Protein AF-A0A4Q5S0R0-F1 (afdb_monomer_lite)

Secondary structure (DSSP, 8-state):
------SHHHHHHHHHHHHTT-----------------S-TTTTTTHHHHHHHHHHHHHHTT-HHHHHHHHHHHHHHH-STT-HHHHHHHHHHHHHHS-TTSGGGHHHHHHHHHHHHHHHHTT-HHHHHHHHHHHHHHHHHTT-HHHHHHHHHHHHHHHTTSTT-

pLDDT: mean 78.0, std 21.94, range [33.62, 98.56]

Foldseek 3Di:
DDDPDDDPVVVVVVVVVVVPPDDDDPDDDDDDDDDDDDDDPDPLPPPLVVLLVVLLVCLVVVVPVVSVVSLVVNLVVQPDPPCLQVSLVSLQVNLVSPDLPPPLCPSSLVSLVSSLVSCVSNVVLVSNLVSLQVNLVSCVVSVVPVSSVVSVVVSVVSVVVDDPD

Sequence (165 aa):
MIRLYSNKRICLTALVIMILAAPLLCFSQTTGKNNTDSLPRTEISKADSTVLAKATSLFKSGDIQQGKSLFIKTIEKIRIPGYENTEAGLWHKLALLIPSRDTIGITRLYCLRKMHELYKQAGNEERQIEALKCIADLHLVQGRLDLAETQLLDVLERLHRLPDA

Radius of gyration: 19.87 Å; chains: 1; bounding box: 49×43×65 Å

Structure (mmCIF, N/CA/C/O backbone):
data_AF-A0A4Q5S0R0-F1
#
_entry.id   AF-A0A4Q5S0R0-F1
#
loop_
_atom_site.group_PDB
_atom_site.id
_atom_site.type_symbol
_atom_site.label_atom_id
_atom_site.label_alt_id
_atom_site.label_comp_id
_atom_site.label_asym_id
_atom_site.label_entity_id
_atom_site.label_seq_id
_atom_site.pdbx_PDB_ins_code
_atom_site.Cartn_x
_atom_site.Cartn_y
_atom_site.Cartn_z
_atom_site.occupancy
_atom_site.B_iso_or_equiv
_atom_site.auth_seq_id
_atom_site.auth_comp_id
_atom_site.auth_asym_id
_atom_site.auth_atom_id
_atom_site.pdbx_PDB_model_num
ATOM 1 N N . MET A 1 1 ? -33.161 21.640 41.005 1.00 41.41 1 MET A N 1
ATOM 2 C CA . MET A 1 1 ? -31.987 22.027 40.190 1.00 41.41 1 MET A CA 1
ATOM 3 C C . MET A 1 1 ? -31.644 20.885 39.253 1.00 41.41 1 MET A C 1
ATOM 5 O O . MET A 1 1 ? -31.378 19.782 39.712 1.00 41.41 1 MET A O 1
ATOM 9 N N . ILE A 1 2 ? -31.767 21.140 37.955 1.00 36.75 2 ILE A N 1
ATOM 10 C CA . ILE A 1 2 ? -31.726 20.158 36.869 1.00 36.75 2 ILE A CA 1
ATOM 11 C C . ILE A 1 2 ? -30.264 19.823 36.543 1.00 36.75 2 ILE A C 1
ATOM 13 O O . ILE A 1 2 ? -29.463 20.719 36.288 1.00 36.75 2 ILE A O 1
ATOM 17 N N . ARG A 1 3 ? -29.914 18.530 36.569 1.00 38.62 3 ARG A N 1
ATOM 18 C CA . ARG A 1 3 ? -28.612 18.020 36.120 1.00 38.62 3 ARG A CA 1
ATOM 19 C C . ARG A 1 3 ? -28.531 18.101 34.593 1.00 38.62 3 ARG A C 1
ATOM 21 O O . ARG A 1 3 ? -29.313 17.465 33.893 1.00 38.62 3 ARG A O 1
ATOM 28 N N . LEU A 1 4 ? -27.544 18.847 34.104 1.00 44.22 4 LEU A N 1
ATOM 29 C CA . LEU A 1 4 ? -27.085 18.879 32.715 1.00 44.22 4 LEU A CA 1
ATOM 30 C C . LEU A 1 4 ? -26.523 17.501 32.324 1.00 44.22 4 LEU A C 1
ATOM 32 O O . LEU A 1 4 ? -25.346 17.216 32.524 1.00 44.22 4 LEU A O 1
ATOM 36 N N . TYR A 1 5 ? -27.378 16.631 31.790 1.00 46.50 5 TYR A N 1
ATOM 37 C CA . TYR A 1 5 ? -26.989 15.330 31.241 1.00 46.50 5 TYR A CA 1
ATOM 38 C C . TYR A 1 5 ? -27.572 15.156 29.836 1.00 46.50 5 TYR A C 1
ATOM 40 O O . TYR A 1 5 ? -28.343 14.243 29.569 1.00 46.50 5 TYR A O 1
ATOM 48 N N . SER A 1 6 ? -27.252 16.073 28.923 1.00 49.78 6 SER A N 1
ATOM 49 C CA . SER A 1 6 ? -27.620 15.924 27.513 1.00 49.78 6 SER A CA 1
ATOM 50 C C . SER A 1 6 ? -26.750 16.826 26.647 1.00 49.78 6 SER A C 1
ATOM 52 O O . SER A 1 6 ? -27.087 17.982 26.439 1.00 49.78 6 SER A O 1
ATOM 54 N N . ASN A 1 7 ? -25.585 16.331 26.215 1.00 47.97 7 ASN A N 1
ATOM 55 C CA . ASN A 1 7 ? -24.893 16.920 25.055 1.00 47.97 7 ASN A CA 1
ATOM 56 C C . ASN A 1 7 ? -23.793 16.044 24.439 1.00 47.97 7 ASN A C 1
ATOM 58 O O . ASN A 1 7 ? -23.421 16.256 23.294 1.00 47.97 7 ASN A O 1
ATOM 62 N N . LYS A 1 8 ? -23.298 15.002 25.124 1.00 48.28 8 LYS A N 1
ATOM 63 C CA . LYS A 1 8 ? -22.253 14.134 24.542 1.00 48.28 8 LYS A CA 1
ATOM 64 C C . LYS A 1 8 ? -22.774 13.031 23.610 1.00 48.28 8 LYS A C 1
ATOM 66 O O . LYS A 1 8 ? -22.005 12.502 22.819 1.00 48.28 8 LYS A O 1
ATOM 71 N N . ARG A 1 9 ? -24.067 12.682 23.669 1.00 46.12 9 ARG A N 1
ATOM 72 C CA . ARG A 1 9 ? -24.642 11.605 22.834 1.00 46.12 9 ARG A CA 1
ATOM 73 C C . ARG A 1 9 ? -25.078 12.060 21.440 1.00 46.12 9 ARG A C 1
ATOM 75 O O . ARG A 1 9 ? -25.100 11.235 20.539 1.00 46.12 9 ARG A O 1
ATOM 82 N N . ILE A 1 10 ? -25.360 13.350 21.255 1.00 49.56 10 ILE A N 1
ATOM 83 C CA . ILE A 1 10 ? -25.843 13.893 19.974 1.00 49.56 10 ILE A CA 1
ATOM 84 C C . ILE A 1 10 ? -24.678 14.092 18.983 1.00 49.56 10 ILE A C 1
ATOM 86 O O . ILE A 1 10 ? -24.841 13.845 17.793 1.00 49.56 10 ILE A O 1
ATOM 90 N N . CYS A 1 11 ? -23.466 14.415 19.461 1.00 46.50 11 CYS A N 1
ATOM 91 C CA . CYS A 1 11 ? -22.270 14.443 18.601 1.00 46.50 11 CYS A CA 1
ATOM 92 C C . CYS A 1 11 ? -21.850 13.052 18.105 1.00 46.50 11 CYS A C 1
ATOM 94 O O . CYS A 1 11 ? -21.362 12.923 16.985 1.00 46.50 11 CYS A O 1
ATOM 96 N N . LEU A 1 12 ? -22.039 12.005 18.915 1.00 47.84 12 LEU A N 1
ATOM 97 C CA . LEU A 1 12 ? -21.582 10.661 18.556 1.00 47.84 12 LEU A CA 1
ATOM 98 C C . LEU A 1 12 ? -22.429 10.052 17.429 1.00 47.84 12 LEU A C 1
ATOM 100 O O . LEU A 1 12 ? -21.905 9.347 16.574 1.00 47.84 12 LEU A O 1
ATOM 104 N N . THR A 1 13 ? -23.728 10.354 17.390 1.00 46.41 13 THR A N 1
ATOM 105 C CA . THR A 1 13 ? -24.616 9.858 16.331 1.00 46.41 13 THR A CA 1
ATOM 106 C C . THR A 1 13 ? -24.394 10.586 15.007 1.00 46.41 13 THR A C 1
ATOM 108 O O . THR A 1 13 ? -24.446 9.946 13.961 1.00 46.41 13 THR A O 1
ATOM 111 N N . ALA A 1 14 ? -24.057 11.880 15.028 1.00 47.31 14 ALA A N 1
ATOM 112 C CA . ALA A 1 14 ? -23.685 12.617 13.818 1.00 47.31 14 ALA A CA 1
ATOM 113 C C . ALA A 1 14 ? -22.361 12.112 13.206 1.00 47.31 14 ALA A C 1
ATOM 115 O O . ALA A 1 14 ? -22.251 12.000 11.986 1.00 47.31 14 ALA A O 1
ATOM 116 N N . LEU A 1 15 ? -21.388 11.727 14.043 1.00 47.34 15 LEU A N 1
ATOM 117 C CA . LEU A 1 15 ? -20.107 11.177 13.583 1.00 47.34 15 LEU A CA 1
ATOM 118 C C . LEU A 1 15 ? -20.260 9.769 12.975 1.00 47.34 15 LEU A C 1
ATOM 120 O O . LEU A 1 15 ? -19.624 9.452 11.976 1.00 47.34 15 LEU A O 1
ATOM 124 N N . VAL A 1 16 ? -21.143 8.934 13.536 1.00 50.78 16 VAL A N 1
ATOM 125 C CA . VAL A 1 16 ? -21.394 7.565 13.046 1.00 50.78 16 VAL A CA 1
ATOM 126 C C . VAL A 1 16 ? -22.168 7.556 11.720 1.00 50.78 16 VAL A C 1
ATOM 128 O O . VAL A 1 16 ? -21.923 6.695 10.877 1.00 50.78 16 VAL A O 1
ATOM 131 N N . ILE A 1 17 ? -23.053 8.531 11.487 1.00 49.19 17 ILE A N 1
ATOM 132 C CA . ILE A 1 17 ? -23.820 8.634 10.232 1.00 49.19 17 ILE A CA 1
ATOM 133 C C . ILE A 1 17 ? -22.933 9.088 9.057 1.00 49.19 17 ILE A C 1
ATOM 135 O O . ILE A 1 17 ? -23.143 8.645 7.931 1.00 49.19 17 ILE A O 1
ATOM 139 N N . MET A 1 18 ? -21.883 9.875 9.310 1.00 48.75 18 MET A N 1
ATOM 140 C CA . MET A 1 18 ? -20.917 10.290 8.278 1.00 48.75 18 MET A CA 1
ATOM 141 C C . MET A 1 18 ? -19.979 9.153 7.824 1.00 48.75 18 MET A C 1
ATOM 143 O O . MET A 1 18 ? -19.429 9.214 6.729 1.00 48.75 18 MET A O 1
ATOM 147 N N . ILE A 1 19 ? -19.816 8.094 8.626 1.00 51.50 19 ILE A N 1
ATOM 148 C CA . ILE A 1 19 ? -18.902 6.972 8.333 1.00 51.50 19 ILE A CA 1
ATOM 149 C C . ILE A 1 19 ? -19.576 5.880 7.475 1.00 51.50 19 ILE A C 1
ATOM 151 O O . ILE A 1 19 ? -18.898 5.097 6.813 1.00 51.50 19 ILE A O 1
ATOM 155 N N . LEU A 1 20 ? -20.912 5.833 7.421 1.00 42.97 20 LEU A N 1
ATOM 156 C CA . LEU A 1 20 ? -21.655 4.757 6.746 1.00 42.97 20 LEU A CA 1
ATOM 157 C C . LEU A 1 20 ? -21.957 5.002 5.253 1.00 42.97 20 LEU A C 1
ATOM 159 O O . LEU A 1 20 ? -22.544 4.131 4.615 1.00 42.97 20 LEU A O 1
ATOM 163 N N . ALA A 1 21 ? -21.537 6.132 4.671 1.00 43.91 21 ALA A N 1
ATOM 164 C CA . ALA A 1 21 ? -21.908 6.522 3.304 1.00 43.91 21 ALA A CA 1
ATOM 165 C C . ALA A 1 21 ? -20.741 6.682 2.307 1.00 43.91 21 ALA A C 1
ATOM 167 O O . ALA A 1 21 ? -20.884 7.402 1.323 1.00 43.91 21 ALA A O 1
ATOM 168 N N . ALA A 1 22 ? -19.604 6.004 2.497 1.00 42.00 22 ALA A N 1
ATOM 169 C CA . ALA A 1 22 ? -18.588 5.932 1.439 1.00 42.00 22 ALA A CA 1
ATOM 170 C C . ALA A 1 22 ? -17.837 4.589 1.395 1.00 42.00 22 ALA A C 1
ATOM 172 O O . ALA A 1 22 ? -16.651 4.518 1.719 1.00 42.00 22 ALA A O 1
ATOM 173 N N . PRO A 1 23 ? -18.482 3.492 0.963 1.00 50.19 23 PRO A N 1
ATOM 174 C CA . PRO A 1 23 ? -17.738 2.372 0.422 1.00 50.19 23 PRO A CA 1
ATOM 175 C C . PRO A 1 23 ? -17.248 2.748 -0.981 1.00 50.19 23 PRO A C 1
ATOM 177 O O . PRO A 1 23 ? -18.063 2.982 -1.867 1.00 50.19 23 PRO A O 1
ATOM 180 N N . LEU A 1 24 ? -15.921 2.713 -1.169 1.00 49.69 24 LEU A N 1
ATOM 181 C CA . LEU A 1 24 ? -15.217 2.889 -2.449 1.00 49.69 24 LEU A CA 1
ATOM 182 C C . LEU A 1 24 ? -15.335 4.344 -2.930 1.00 49.69 24 LEU A C 1
ATOM 184 O O . LEU A 1 24 ? -16.405 4.837 -3.241 1.00 49.69 24 LEU A O 1
ATOM 188 N N . LEU A 1 25 ? -14.259 5.120 -2.925 1.00 44.44 25 LEU A N 1
ATOM 189 C CA . LEU A 1 25 ? -13.436 5.308 -4.114 1.00 44.44 25 LEU A CA 1
ATOM 190 C C . LEU A 1 25 ? -12.123 5.970 -3.660 1.00 44.44 25 LEU A C 1
ATOM 192 O O . LEU A 1 25 ? -12.108 7.148 -3.313 1.00 44.44 25 LEU A O 1
ATOM 196 N N . CYS A 1 26 ? -11.003 5.241 -3.704 1.00 42.97 26 CYS A N 1
ATOM 197 C CA . CYS A 1 26 ? -9.730 5.898 -4.010 1.00 42.97 26 CYS A CA 1
ATOM 198 C C . CYS A 1 26 ? -9.863 6.371 -5.459 1.00 42.97 26 CYS A C 1
ATOM 200 O O . CYS A 1 26 ? -9.714 5.591 -6.402 1.00 42.97 26 CYS A O 1
ATOM 202 N N . PHE A 1 27 ? -10.320 7.609 -5.617 1.00 38.41 27 PHE A N 1
ATOM 203 C CA . PHE A 1 27 ? -10.580 8.228 -6.904 1.00 38.41 27 PHE A CA 1
ATOM 204 C C . PHE A 1 27 ? -9.244 8.347 -7.647 1.00 38.41 27 PHE A C 1
ATOM 206 O O . PHE A 1 27 ? -8.324 9.015 -7.192 1.00 38.41 27 PHE A O 1
ATOM 213 N N . SER A 1 28 ? -9.116 7.654 -8.777 1.00 44.12 28 SER A N 1
ATOM 214 C CA . SER A 1 28 ? -8.006 7.846 -9.708 1.00 44.12 28 SER A CA 1
ATOM 215 C C . SER A 1 28 ? -8.462 8.795 -10.805 1.00 44.12 28 SER A C 1
ATOM 217 O O . SER A 1 28 ? -9.260 8.389 -11.646 1.00 44.12 28 SER A O 1
ATOM 219 N N . GLN A 1 29 ? -7.930 10.016 -10.837 1.00 35.94 29 GLN A N 1
ATOM 220 C CA . GLN A 1 29 ? -7.811 10.785 -12.076 1.00 35.94 29 GLN A CA 1
ATOM 221 C C . GLN A 1 29 ? -6.433 11.445 -12.176 1.00 35.94 29 GLN A C 1
ATOM 223 O O . GLN A 1 29 ? -5.781 11.770 -11.189 1.00 35.94 29 GLN A O 1
ATOM 228 N N . THR A 1 30 ? -5.973 11.506 -13.419 1.00 48.50 30 THR A N 1
ATOM 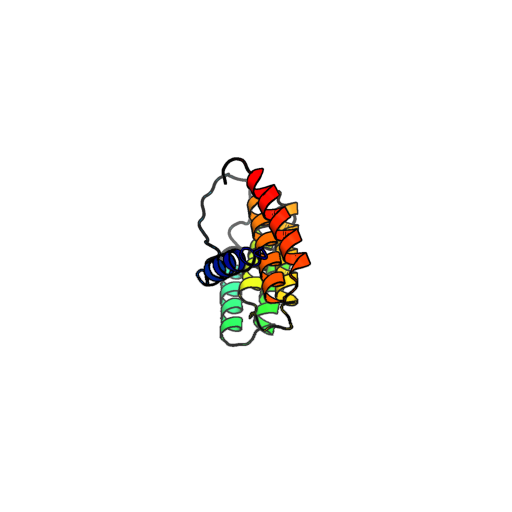229 C CA . THR A 1 30 ? -4.628 11.810 -13.906 1.00 48.50 30 THR A CA 1
ATOM 230 C C . THR A 1 30 ? -4.649 13.099 -14.717 1.00 48.50 30 THR A C 1
ATOM 232 O O . THR A 1 30 ? -5.584 13.245 -15.495 1.00 48.50 30 THR A O 1
ATOM 235 N N . THR A 1 31 ? -3.588 13.913 -14.639 1.00 37.16 31 THR A N 1
ATOM 236 C CA . THR A 1 31 ? -2.857 14.626 -15.728 1.00 37.16 31 THR A CA 1
ATOM 237 C C . THR A 1 31 ? -2.005 15.716 -15.054 1.00 37.16 31 THR A C 1
ATOM 239 O O . THR A 1 31 ? -2.559 16.481 -14.287 1.00 37.16 31 THR A O 1
ATOM 242 N N . GLY A 1 32 ? -0.695 15.904 -15.222 1.00 33.94 32 GLY A N 1
ATOM 243 C CA . GLY A 1 32 ? 0.281 15.423 -16.193 1.00 33.94 32 GLY A CA 1
ATOM 244 C C . GLY A 1 32 ? 1.072 16.611 -16.767 1.00 33.94 32 GLY A C 1
ATOM 245 O O . GLY A 1 32 ? 0.478 17.416 -17.475 1.00 33.94 32 GLY A O 1
ATOM 246 N N . LYS A 1 33 ? 2.387 16.688 -16.487 1.00 37.34 33 LYS A N 1
ATOM 247 C CA . LYS A 1 33 ? 3.525 17.113 -17.356 1.00 37.34 33 LYS A CA 1
ATOM 248 C C . LYS A 1 33 ? 4.776 17.275 -16.465 1.00 37.34 33 LYS A C 1
ATOM 250 O O . LYS A 1 33 ? 4.685 17.855 -15.396 1.00 37.34 33 LYS A O 1
ATOM 255 N N . ASN A 1 34 ? 5.919 16.649 -16.769 1.00 33.62 34 ASN A N 1
ATOM 256 C CA . ASN A 1 34 ? 6.937 17.217 -17.662 1.00 33.62 34 ASN A CA 1
ATOM 257 C C . ASN A 1 34 ? 7.878 16.156 -18.290 1.00 33.62 34 ASN A C 1
ATOM 259 O O . ASN A 1 34 ? 8.131 15.094 -17.724 1.00 33.62 34 ASN A O 1
ATOM 263 N N . ASN A 1 35 ? 8.353 16.506 -19.490 1.00 38.69 35 ASN A N 1
ATOM 264 C CA . ASN A 1 35 ? 9.392 15.917 -20.358 1.00 38.69 35 ASN A CA 1
ATOM 265 C C . ASN A 1 35 ? 10.782 15.878 -19.683 1.00 38.69 35 ASN A C 1
ATOM 267 O O . ASN A 1 35 ? 10.984 16.639 -18.747 1.00 38.69 35 ASN A O 1
ATOM 271 N N . THR A 1 36 ? 11.837 15.173 -20.107 1.00 48.00 36 THR A N 1
ATOM 272 C CA . THR A 1 36 ? 12.186 14.056 -21.020 1.00 48.00 36 THR A CA 1
ATOM 273 C C . THR A 1 36 ? 13.665 13.795 -20.706 1.00 48.00 36 THR A C 1
ATOM 275 O O . THR A 1 36 ? 14.384 14.775 -20.586 1.00 48.00 36 THR A O 1
ATOM 278 N N . ASP A 1 37 ? 14.111 12.540 -20.614 1.00 39.09 37 ASP A N 1
ATOM 279 C CA . ASP A 1 37 ? 15.441 12.082 -21.060 1.00 39.09 37 ASP A CA 1
ATOM 280 C C . ASP A 1 37 ? 15.487 10.537 -21.023 1.00 39.09 37 ASP A C 1
ATOM 282 O O . ASP A 1 37 ? 14.593 9.878 -20.492 1.00 39.09 37 ASP A O 1
ATOM 286 N N . SER A 1 38 ? 16.428 9.950 -21.751 1.00 42.44 38 SER A N 1
ATOM 287 C CA . SER A 1 38 ? 16.239 8.816 -22.667 1.00 42.44 38 SER A CA 1
ATOM 288 C C . SER A 1 38 ? 16.553 7.383 -22.159 1.00 42.44 38 SER A C 1
ATOM 290 O O . SER A 1 38 ? 17.658 7.127 -21.697 1.00 42.44 38 SER A O 1
ATOM 292 N N . LEU A 1 39 ? 15.611 6.458 -22.466 1.00 49.50 39 LEU A N 1
ATOM 293 C CA . LEU A 1 39 ? 15.619 4.967 -22.605 1.00 49.50 39 LEU A CA 1
ATOM 294 C C . LEU A 1 39 ? 15.735 4.017 -21.375 1.00 49.50 39 LEU A C 1
ATOM 296 O O . LEU A 1 39 ? 16.529 4.279 -20.482 1.00 49.50 39 LEU A O 1
ATOM 300 N N . PRO A 1 40 ? 15.009 2.855 -21.355 1.00 43.69 40 PRO A N 1
ATOM 301 C CA . PRO A 1 40 ? 14.058 2.314 -22.337 1.00 43.69 40 PRO A CA 1
ATOM 302 C C . PRO A 1 40 ? 12.608 2.300 -21.804 1.00 43.69 40 PRO A C 1
ATOM 304 O O . PRO A 1 40 ? 12.153 1.370 -21.140 1.00 43.69 40 PRO A O 1
ATOM 307 N N . ARG A 1 41 ? 11.823 3.320 -22.164 1.00 47.81 41 ARG A N 1
ATOM 308 C CA . ARG A 1 41 ? 10.399 3.456 -21.788 1.00 47.81 41 ARG A CA 1
ATOM 309 C C . ARG A 1 41 ? 9.472 2.443 -22.489 1.00 47.81 41 ARG A C 1
ATOM 311 O O . ARG A 1 41 ? 8.293 2.351 -22.156 1.00 47.81 41 ARG A O 1
ATOM 318 N N . THR A 1 42 ? 9.984 1.697 -23.469 1.00 44.44 42 THR A N 1
ATOM 319 C CA . THR A 1 42 ? 9.173 0.921 -24.422 1.00 44.44 42 THR A CA 1
ATOM 320 C C . THR A 1 42 ? 9.154 -0.587 -24.154 1.00 44.44 42 THR A C 1
ATOM 322 O O . THR A 1 42 ? 8.199 -1.246 -24.555 1.00 44.44 42 THR A O 1
ATOM 325 N N . GLU A 1 43 ? 10.121 -1.144 -23.419 1.00 43.88 43 GLU A N 1
ATOM 326 C CA . GLU A 1 43 ? 10.178 -2.596 -23.153 1.00 43.88 43 GLU A CA 1
ATOM 327 C C . GLU A 1 43 ? 9.521 -3.002 -21.824 1.00 43.88 43 GLU A C 1
ATOM 329 O O . GLU A 1 43 ? 8.877 -4.050 -21.753 1.00 43.88 43 GLU A O 1
ATOM 334 N N . ILE A 1 44 ? 9.523 -2.110 -20.825 1.00 53.75 44 ILE A N 1
ATOM 335 C CA . ILE A 1 44 ? 8.759 -2.262 -1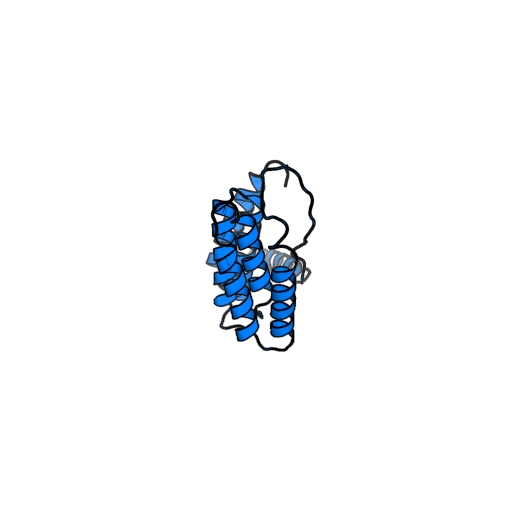9.566 1.00 53.75 44 ILE A CA 1
ATOM 336 C C . ILE A 1 44 ? 7.230 -2.180 -19.832 1.00 53.75 44 ILE A C 1
ATOM 338 O O . ILE A 1 44 ? 6.393 -2.579 -19.029 1.00 53.75 44 ILE A O 1
ATOM 342 N N . SER A 1 45 ? 6.817 -1.692 -21.006 1.00 62.97 45 SER A N 1
ATOM 343 C 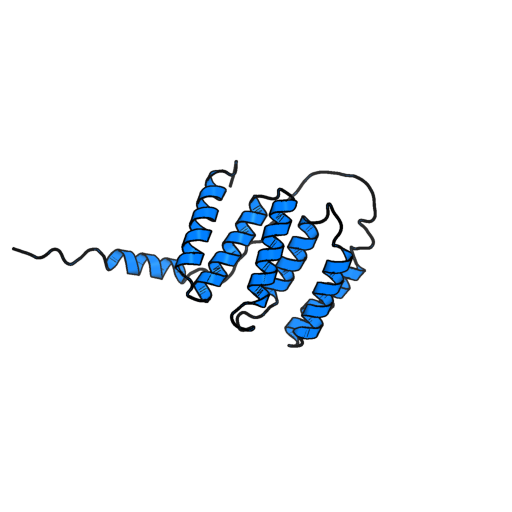CA . SER A 1 45 ? 5.439 -1.260 -21.284 1.00 62.97 45 SER A CA 1
ATOM 344 C C . SER A 1 45 ? 4.442 -2.394 -21.600 1.00 62.97 45 SER A C 1
ATOM 346 O O . SER A 1 45 ? 3.287 -2.343 -21.164 1.00 62.97 45 SER A O 1
ATOM 348 N N . LYS A 1 46 ? 4.848 -3.462 -22.303 1.00 59.06 46 LYS A N 1
ATOM 349 C CA . LYS A 1 46 ? 3.902 -4.510 -22.758 1.00 59.06 46 LYS A CA 1
ATOM 350 C C . LYS A 1 46 ? 4.074 -5.861 -22.066 1.00 59.06 46 LYS A C 1
ATOM 352 O O . LYS A 1 46 ? 3.088 -6.513 -21.719 1.00 59.06 46 LYS A O 1
ATOM 357 N N . ALA A 1 47 ? 5.314 -6.295 -21.859 1.00 59.00 47 ALA A N 1
ATOM 358 C CA . ALA A 1 47 ? 5.588 -7.574 -21.212 1.00 59.00 47 ALA A CA 1
ATOM 359 C C . ALA A 1 47 ? 5.214 -7.523 -19.726 1.00 59.00 47 ALA A C 1
ATOM 361 O O . ALA A 1 47 ? 4.486 -8.393 -19.246 1.00 59.00 47 ALA A O 1
ATOM 362 N N . ASP A 1 48 ? 5.605 -6.460 -19.020 1.00 74.69 48 ASP A N 1
ATOM 363 C CA . ASP A 1 48 ? 5.279 -6.325 -17.601 1.00 74.69 48 ASP A CA 1
ATOM 364 C C . ASP A 1 48 ? 3.794 -6.023 -17.383 1.00 74.69 48 ASP A C 1
ATOM 366 O O . ASP A 1 48 ? 3.199 -6.560 -16.452 1.00 74.69 48 ASP A O 1
ATOM 370 N N . SER A 1 49 ? 3.129 -5.290 -18.285 1.00 80.56 49 SER A N 1
ATOM 371 C CA . SER A 1 49 ? 1.667 -5.133 -18.219 1.00 80.56 49 SER A CA 1
ATOM 372 C C . SER A 1 49 ? 0.928 -6.460 -18.426 1.00 80.56 49 SER A C 1
ATOM 374 O O . SER A 1 49 ? -0.047 -6.730 -17.721 1.00 80.56 49 SER A O 1
ATOM 376 N N . THR A 1 50 ? 1.436 -7.338 -19.296 1.00 85.81 50 THR A N 1
ATOM 377 C CA . THR A 1 50 ? 0.912 -8.703 -19.474 1.00 85.81 50 THR A CA 1
ATOM 378 C C . THR A 1 50 ? 1.133 -9.560 -18.222 1.00 85.81 50 THR A C 1
ATOM 380 O O . THR A 1 50 ? 0.211 -10.241 -17.765 1.00 85.81 50 THR A O 1
ATOM 383 N N . VAL A 1 51 ? 2.321 -9.496 -17.609 1.00 86.44 51 VAL A N 1
ATOM 384 C CA . VAL A 1 51 ? 2.626 -10.199 -16.349 1.00 86.44 51 VAL A CA 1
ATOM 385 C C . VAL A 1 51 ? 1.731 -9.702 -15.211 1.00 86.44 51 VAL A C 1
ATOM 387 O O . VAL A 1 51 ? 1.190 -10.514 -14.461 1.00 86.44 51 VAL A O 1
ATOM 390 N N . LEU A 1 52 ? 1.494 -8.393 -15.114 1.00 88.69 52 LEU A N 1
ATOM 391 C CA . LEU A 1 52 ? 0.608 -7.799 -14.111 1.00 88.69 52 LEU A CA 1
ATOM 392 C C . LEU A 1 52 ? -0.865 -8.150 -14.353 1.00 88.69 52 LEU A C 1
ATOM 394 O O . LEU A 1 52 ? -1.613 -8.340 -13.389 1.00 88.69 52 LEU A O 1
ATOM 398 N N . ALA A 1 53 ? -1.301 -8.261 -15.611 1.00 89.94 53 ALA A N 1
ATOM 399 C CA . ALA A 1 53 ? -2.638 -8.744 -15.951 1.00 89.94 53 ALA A CA 1
ATOM 400 C C . ALA A 1 53 ? -2.817 -10.206 -15.520 1.00 89.94 53 ALA A C 1
ATOM 402 O O . ALA A 1 53 ? -3.805 -10.535 -14.860 1.00 89.94 53 ALA A O 1
ATOM 403 N N . LYS A 1 54 ? -1.818 -11.060 -15.787 1.00 91.81 54 LYS A N 1
ATOM 404 C CA . LYS A 1 54 ? -1.790 -12.447 -15.304 1.00 91.81 54 LYS A CA 1
ATOM 405 C C . LYS A 1 54 ? -1.807 -12.515 -13.778 1.00 91.81 54 LYS A C 1
ATOM 407 O O . LYS A 1 54 ? -2.609 -13.255 -13.219 1.00 91.81 54 LYS A O 1
ATOM 412 N N . ALA A 1 55 ? -0.984 -11.716 -13.101 1.00 90.38 55 ALA A N 1
ATOM 413 C CA . ALA A 1 55 ? -0.962 -11.641 -11.643 1.00 90.38 55 ALA A CA 1
ATOM 414 C C . ALA A 1 55 ? -2.337 -11.252 -11.087 1.00 90.38 55 ALA A C 1
ATOM 416 O O . ALA A 1 55 ? -2.864 -11.924 -10.209 1.00 90.38 55 ALA A O 1
ATOM 417 N N . THR A 1 56 ? -2.968 -10.228 -11.666 1.00 90.62 56 THR A N 1
ATOM 418 C CA . THR A 1 56 ? -4.324 -9.796 -11.294 1.00 90.62 56 THR A CA 1
ATOM 419 C C . THR A 1 56 ? -5.349 -10.915 -11.511 1.00 90.62 56 THR A C 1
ATOM 421 O O . THR A 1 56 ? -6.228 -11.113 -10.675 1.00 90.62 56 THR A O 1
ATOM 424 N N . SER A 1 57 ? -5.234 -11.672 -12.607 1.00 92.88 57 SER A N 1
ATOM 425 C CA . SER A 1 57 ? -6.087 -12.836 -12.869 1.00 92.88 57 SER A CA 1
ATOM 426 C C . SER A 1 57 ? -5.917 -13.921 -11.806 1.00 92.88 57 SER A C 1
ATOM 428 O O . SER A 1 57 ? -6.916 -14.486 -11.377 1.00 92.88 57 SER A O 1
ATOM 430 N N . LEU A 1 58 ? -4.686 -14.178 -11.350 1.00 92.69 58 LEU A N 1
ATOM 431 C CA . LEU A 1 58 ? -4.403 -15.161 -10.297 1.00 92.69 58 LEU A CA 1
ATOM 432 C C . LEU A 1 58 ? -5.049 -14.767 -8.963 1.00 92.69 58 LEU A C 1
ATOM 434 O O . LEU A 1 58 ? -5.669 -15.603 -8.313 1.00 92.69 58 LEU A O 1
ATOM 438 N N . PHE A 1 59 ? -5.007 -13.480 -8.595 1.00 90.31 59 PHE A N 1
ATOM 439 C CA . PHE A 1 59 ? -5.754 -12.986 -7.431 1.00 90.31 59 PHE A CA 1
ATOM 440 C C . PHE A 1 59 ? -7.260 -13.235 -7.568 1.00 90.31 59 PHE A C 1
ATOM 442 O O . PHE A 1 59 ? -7.892 -13.700 -6.622 1.00 90.31 59 PHE A O 1
ATOM 449 N N . LYS A 1 60 ? -7.834 -12.969 -8.750 1.00 88.38 60 LYS A N 1
ATOM 450 C CA . LYS A 1 60 ? -9.263 -13.201 -9.020 1.00 88.38 60 LYS A CA 1
ATOM 451 C C . LYS A 1 60 ? -9.642 -14.683 -8.977 1.00 88.38 60 LYS A C 1
ATOM 453 O O . LYS A 1 60 ? -10.750 -14.999 -8.561 1.00 88.38 60 LYS A O 1
ATOM 458 N N . SER A 1 61 ? -8.741 -15.577 -9.383 1.00 90.94 61 SER A N 1
ATOM 459 C CA . SER A 1 61 ? -8.953 -17.028 -9.331 1.00 90.94 61 SER A CA 1
ATOM 460 C C . SER A 1 61 ? -8.625 -17.651 -7.967 1.00 90.94 61 SER A C 1
ATOM 462 O O . SER A 1 61 ? -8.712 -18.866 -7.830 1.00 90.94 61 SER A O 1
ATOM 464 N N . GLY A 1 62 ? -8.238 -16.850 -6.966 1.00 87.94 62 GLY A N 1
ATOM 465 C CA . GLY A 1 62 ? -7.918 -17.313 -5.611 1.00 87.94 62 GLY A CA 1
ATOM 466 C C . GLY A 1 62 ? -6.473 -17.777 -5.407 1.00 87.94 62 GLY A C 1
ATOM 467 O O . GLY A 1 62 ? -6.088 -18.075 -4.277 1.00 87.94 62 GLY A O 1
ATOM 468 N N . ASP A 1 63 ? -5.639 -17.770 -6.449 1.00 90.94 63 ASP A N 1
ATOM 469 C CA . ASP A 1 63 ? -4.216 -18.100 -6.341 1.00 90.94 63 ASP A CA 1
ATOM 470 C C . ASP A 1 63 ? -3.394 -16.872 -5.925 1.00 90.94 63 ASP A C 1
ATOM 472 O O . ASP A 1 63 ? -2.629 -16.260 -6.681 1.00 90.94 63 ASP A O 1
ATOM 476 N N . ILE A 1 64 ? -3.607 -16.480 -4.673 1.00 89.25 64 ILE A N 1
ATOM 477 C CA . ILE A 1 64 ? -3.029 -15.272 -4.086 1.00 89.25 64 ILE A CA 1
ATOM 478 C C . ILE A 1 64 ? -1.499 -15.360 -4.047 1.00 89.25 64 ILE A C 1
ATOM 480 O O . ILE A 1 64 ? -0.825 -14.358 -4.279 1.00 89.25 64 ILE A O 1
ATOM 484 N N . GLN A 1 65 ? -0.928 -16.535 -3.764 1.00 90.50 65 GLN A N 1
ATOM 485 C CA . GLN A 1 65 ? 0.522 -16.679 -3.603 1.00 90.50 65 GLN A CA 1
ATOM 486 C C . GLN A 1 65 ? 1.261 -16.551 -4.935 1.00 90.50 65 GLN A C 1
ATOM 488 O O . GLN A 1 65 ? 2.251 -15.818 -5.012 1.00 90.50 65 GLN A O 1
ATOM 493 N N . GLN A 1 66 ? 0.761 -17.178 -6.006 1.00 92.06 66 GLN A N 1
ATOM 494 C CA . GLN A 1 66 ? 1.356 -16.991 -7.329 1.00 92.06 66 GLN A CA 1
ATOM 495 C C . GLN A 1 66 ? 1.173 -15.553 -7.824 1.00 92.06 66 GLN A C 1
ATOM 497 O O . GLN A 1 66 ? 2.118 -14.962 -8.353 1.00 92.06 66 GLN A O 1
ATOM 502 N N . GLY A 1 67 ? -0.004 -14.957 -7.593 1.00 91.81 67 GLY A N 1
ATOM 503 C CA . GLY A 1 67 ? -0.256 -13.547 -7.889 1.00 91.81 67 GLY A CA 1
ATOM 504 C C . GLY A 1 67 ? 0.755 -12.621 -7.201 1.00 91.81 67 GLY A C 1
ATOM 505 O O . GLY A 1 67 ? 1.393 -11.805 -7.869 1.00 91.81 67 GLY A O 1
ATOM 506 N N . LYS A 1 68 ? 0.962 -12.791 -5.887 1.00 91.69 68 LYS A N 1
ATOM 507 C CA . LYS A 1 68 ? 1.966 -12.052 -5.098 1.00 91.69 68 LYS A CA 1
ATOM 508 C C . LYS A 1 68 ? 3.374 -12.238 -5.666 1.00 91.69 68 LYS A C 1
ATOM 510 O O . LYS A 1 68 ? 4.068 -11.249 -5.888 1.00 91.69 68 LYS A O 1
ATOM 515 N N . SER A 1 69 ? 3.786 -13.476 -5.948 1.00 93.44 69 SER A N 1
ATOM 516 C CA . SER A 1 69 ? 5.125 -13.771 -6.478 1.00 93.44 69 SER A CA 1
ATOM 517 C C . SER A 1 69 ? 5.409 -13.042 -7.795 1.00 93.44 69 SER A C 1
ATOM 519 O O . SER A 1 69 ? 6.496 -12.491 -7.965 1.00 93.44 69 SER A O 1
ATOM 521 N N . LEU A 1 70 ? 4.436 -12.980 -8.714 1.00 93.69 70 LEU A N 1
ATOM 522 C CA . LEU A 1 70 ? 4.606 -12.244 -9.970 1.00 93.69 70 LEU A CA 1
ATOM 523 C C . LEU A 1 70 ? 4.768 -10.739 -9.739 1.00 93.69 70 LEU A C 1
ATOM 525 O O . LEU A 1 70 ? 5.647 -10.140 -10.351 1.00 93.69 70 LEU A O 1
ATOM 529 N N . PHE A 1 71 ? 3.983 -10.142 -8.836 1.00 92.94 71 PHE A N 1
ATOM 530 C CA . PHE A 1 71 ? 4.151 -8.730 -8.476 1.00 92.94 71 PHE A CA 1
ATOM 531 C C . PHE A 1 71 ? 5.544 -8.440 -7.920 1.00 92.94 71 PHE A C 1
ATOM 533 O O . PHE A 1 71 ? 6.181 -7.491 -8.366 1.00 92.94 71 PHE A O 1
ATOM 540 N N . ILE A 1 72 ? 6.028 -9.263 -6.986 1.00 93.44 72 ILE A N 1
ATOM 541 C CA . ILE A 1 72 ? 7.355 -9.082 -6.385 1.00 93.44 72 ILE A CA 1
ATOM 542 C C . ILE A 1 72 ? 8.454 -9.177 -7.445 1.00 93.44 72 ILE A C 1
ATOM 544 O O . ILE A 1 72 ? 9.300 -8.292 -7.506 1.00 93.44 72 ILE A O 1
ATOM 548 N N . LYS A 1 73 ? 8.388 -10.161 -8.350 1.00 93.56 73 LYS A N 1
ATOM 549 C CA . LYS A 1 73 ? 9.347 -10.277 -9.462 1.00 93.56 73 LYS A CA 1
ATOM 550 C C . LYS A 1 73 ? 9.331 -9.056 -10.379 1.00 93.56 73 LYS A C 1
ATOM 552 O O . LYS A 1 73 ? 10.382 -8.624 -10.836 1.00 93.56 73 LYS A O 1
ATOM 557 N N . THR A 1 74 ? 8.156 -8.502 -10.679 1.00 91.69 74 THR A N 1
ATOM 558 C CA . THR A 1 74 ? 8.060 -7.277 -11.486 1.00 91.69 74 THR A CA 1
ATOM 559 C C . THR A 1 74 ? 8.637 -6.075 -10.738 1.00 91.69 74 THR A C 1
ATOM 561 O O . THR A 1 74 ? 9.376 -5.301 -11.333 1.00 91.69 74 THR A O 1
ATOM 564 N N . ILE A 1 75 ? 8.362 -5.944 -9.438 1.00 92.94 75 ILE A N 1
ATOM 565 C CA . ILE A 1 75 ? 8.922 -4.888 -8.581 1.00 92.94 75 ILE A CA 1
ATOM 566 C C . ILE A 1 75 ? 10.452 -4.966 -8.539 1.00 92.94 75 ILE A C 1
ATOM 568 O O . ILE A 1 75 ? 11.118 -3.954 -8.716 1.00 92.94 75 ILE A O 1
ATOM 572 N N . GLU A 1 76 ? 11.018 -6.157 -8.356 1.00 92.12 76 GLU A N 1
ATOM 573 C CA . GLU A 1 76 ? 12.471 -6.363 -8.319 1.00 92.12 76 GLU A CA 1
ATOM 574 C C . GLU A 1 76 ? 13.158 -5.929 -9.617 1.00 92.12 76 GLU A C 1
ATOM 576 O O . GLU A 1 76 ? 14.244 -5.360 -9.564 1.00 92.12 76 GLU A O 1
ATOM 581 N N . LYS A 1 77 ? 12.514 -6.127 -10.774 1.00 90.12 77 LYS A N 1
ATOM 582 C CA . LYS A 1 77 ? 13.045 -5.678 -12.071 1.00 90.12 77 LYS A CA 1
ATOM 583 C C . LYS A 1 77 ? 13.094 -4.160 -12.217 1.00 90.12 77 LYS A C 1
ATOM 585 O O . LYS A 1 77 ? 13.964 -3.659 -12.919 1.00 90.12 77 LYS A O 1
ATOM 590 N N . ILE A 1 78 ? 12.147 -3.447 -11.607 1.00 88.12 78 ILE A N 1
ATOM 591 C CA . ILE A 1 78 ? 12.031 -1.987 -11.734 1.00 88.12 78 ILE A CA 1
ATOM 592 C C . ILE A 1 78 ? 12.611 -1.231 -10.536 1.00 88.12 78 ILE A C 1
ATOM 594 O O . ILE A 1 78 ? 12.537 -0.004 -10.508 1.00 88.12 78 ILE A O 1
ATOM 598 N N . ARG A 1 79 ? 13.174 -1.940 -9.547 1.00 91.44 79 ARG A N 1
ATOM 599 C CA . ARG A 1 79 ? 13.842 -1.342 -8.388 1.00 91.44 79 ARG A CA 1
ATOM 600 C C . ARG A 1 79 ? 15.195 -0.778 -8.808 1.00 91.44 79 ARG A C 1
ATOM 602 O O . ARG A 1 79 ? 16.246 -1.378 -8.591 1.00 91.44 79 ARG A O 1
ATOM 609 N N . ILE A 1 80 ? 15.140 0.391 -9.422 1.00 89.12 80 ILE A N 1
ATOM 610 C CA . ILE A 1 80 ? 16.281 1.189 -9.853 1.00 89.12 80 ILE A CA 1
ATOM 611 C C . ILE A 1 80 ? 16.059 2.646 -9.413 1.00 89.12 80 ILE A C 1
ATOM 613 O O . ILE A 1 80 ? 14.913 3.106 -9.436 1.00 89.12 80 ILE A O 1
ATOM 617 N N . PRO A 1 81 ? 17.114 3.378 -9.000 1.00 89.94 81 PRO A N 1
ATOM 618 C CA . PRO A 1 81 ? 16.981 4.780 -8.606 1.00 89.94 81 PRO A CA 1
ATOM 619 C C . PRO A 1 81 ? 16.326 5.632 -9.703 1.00 89.94 81 PRO A C 1
ATOM 621 O O . PRO A 1 81 ? 16.639 5.472 -10.884 1.00 89.94 81 PRO A O 1
ATOM 624 N N . GLY A 1 82 ? 15.420 6.529 -9.318 1.00 88.12 82 GLY A N 1
ATOM 625 C CA . GLY A 1 82 ? 14.643 7.388 -10.221 1.00 88.12 82 GLY A CA 1
ATOM 626 C C . GLY A 1 82 ? 13.304 6.797 -10.684 1.00 88.12 82 GLY A C 1
ATOM 627 O O . GLY A 1 82 ? 12.538 7.478 -11.370 1.00 88.12 82 GLY A O 1
ATOM 628 N N . TYR A 1 83 ? 12.992 5.548 -10.319 1.00 90.31 83 TYR A N 1
ATOM 629 C CA . TYR A 1 83 ? 11.730 4.872 -10.656 1.00 90.31 83 TYR A CA 1
ATOM 630 C C . TYR A 1 83 ? 10.821 4.641 -9.442 1.00 90.31 83 TYR A C 1
ATOM 632 O O . TYR A 1 83 ? 9.845 3.890 -9.524 1.00 90.31 83 TYR A O 1
ATOM 640 N N . GLU A 1 84 ? 11.072 5.331 -8.332 1.00 93.62 84 GLU A N 1
ATOM 641 C CA . GLU A 1 84 ? 10.392 5.141 -7.049 1.00 93.62 84 GLU A CA 1
ATOM 642 C C . GLU A 1 84 ? 8.875 5.349 -7.169 1.00 93.62 84 GLU A C 1
ATOM 644 O O . GLU A 1 84 ? 8.102 4.551 -6.644 1.00 93.62 84 GLU A O 1
ATOM 649 N N . ASN A 1 85 ? 8.427 6.349 -7.941 1.00 91.25 85 ASN A N 1
ATOM 650 C CA . ASN A 1 85 ? 7.001 6.573 -8.224 1.00 91.25 85 ASN A CA 1
ATOM 651 C C . ASN A 1 85 ? 6.337 5.364 -8.911 1.00 91.25 85 ASN A C 1
ATOM 653 O O . ASN A 1 85 ? 5.188 5.024 -8.619 1.00 91.25 85 ASN A O 1
ATOM 657 N N . THR A 1 86 ? 7.056 4.715 -9.833 1.00 90.94 86 THR A N 1
ATOM 658 C CA . THR A 1 86 ? 6.555 3.542 -10.566 1.00 90.94 86 THR A CA 1
ATOM 659 C C . THR A 1 86 ? 6.534 2.318 -9.656 1.00 90.94 86 THR A C 1
ATOM 661 O O . THR A 1 86 ? 5.534 1.598 -9.621 1.00 90.94 86 THR A O 1
ATOM 664 N N . GLU A 1 87 ? 7.595 2.112 -8.868 1.00 93.81 87 GLU A N 1
ATOM 665 C CA . GLU A 1 87 ? 7.648 1.050 -7.860 1.00 93.81 87 GLU A CA 1
ATOM 666 C C . GLU A 1 87 ? 6.511 1.204 -6.838 1.00 93.81 87 GLU A C 1
ATOM 668 O O . GLU A 1 87 ? 5.786 0.242 -6.568 1.00 93.81 87 GLU A O 1
ATOM 673 N N . ALA A 1 88 ? 6.279 2.421 -6.336 1.00 94.44 88 ALA A N 1
ATOM 674 C CA . ALA A 1 88 ? 5.202 2.728 -5.398 1.00 94.44 88 ALA A CA 1
ATOM 675 C C . ALA A 1 88 ? 3.820 2.381 -5.971 1.00 94.44 88 ALA A C 1
ATOM 677 O O . ALA A 1 88 ? 2.996 1.779 -5.279 1.00 94.44 88 ALA A O 1
ATOM 678 N N . GLY A 1 89 ? 3.583 2.681 -7.253 1.00 91.75 89 GLY A N 1
ATOM 679 C CA . GLY A 1 89 ? 2.343 2.323 -7.944 1.00 91.75 89 GLY A CA 1
ATOM 680 C C . GLY A 1 89 ? 2.100 0.810 -8.013 1.00 91.75 89 GLY A C 1
ATOM 681 O O . GLY A 1 89 ? 0.962 0.357 -7.857 1.00 91.75 89 GLY A O 1
ATOM 682 N N . LEU A 1 90 ? 3.153 0.001 -8.183 1.00 93.56 90 LEU A N 1
ATOM 683 C CA . LEU A 1 90 ? 3.030 -1.461 -8.142 1.00 93.56 90 LEU A CA 1
ATOM 684 C C . LEU A 1 90 ? 2.716 -1.976 -6.736 1.00 93.56 90 LEU A C 1
ATOM 686 O O . LEU A 1 90 ? 1.854 -2.846 -6.591 1.00 93.56 90 LEU A O 1
ATOM 690 N N . TRP A 1 91 ? 3.359 -1.420 -5.705 1.00 95.62 91 TRP A N 1
ATOM 691 C CA . TRP A 1 91 ? 3.043 -1.737 -4.310 1.00 95.62 91 TRP A CA 1
ATOM 692 C C . TRP A 1 91 ? 1.601 -1.368 -3.951 1.00 95.62 91 TRP A C 1
ATOM 694 O O . TRP A 1 91 ? 0.913 -2.163 -3.308 1.00 95.62 91 TRP A O 1
ATOM 704 N N . HIS A 1 92 ? 1.113 -0.217 -4.420 1.00 93.12 92 HIS A N 1
ATOM 705 C CA . HIS A 1 92 ? -0.279 0.191 -4.246 1.00 93.12 92 HIS A CA 1
ATOM 706 C C . HIS A 1 92 ? -1.233 -0.814 -4.905 1.00 93.12 92 HIS A C 1
ATOM 708 O O . HIS A 1 92 ? -2.145 -1.332 -4.259 1.00 93.12 92 HIS A O 1
ATOM 714 N N . LYS A 1 93 ? -0.988 -1.173 -6.171 1.00 92.06 93 LYS A N 1
ATOM 715 C CA . LYS A 1 93 ? -1.820 -2.150 -6.885 1.00 92.06 93 LYS A CA 1
ATOM 716 C C . LYS A 1 93 ? -1.841 -3.510 -6.184 1.00 92.06 93 LYS A C 1
ATOM 718 O O . LYS A 1 93 ? -2.903 -4.120 -6.077 1.00 92.06 93 LYS A O 1
ATOM 723 N N . LEU A 1 94 ? -0.700 -3.968 -5.671 1.00 92.81 94 LEU A N 1
ATOM 724 C CA . LEU A 1 94 ? -0.625 -5.191 -4.874 1.00 92.81 94 LEU A CA 1
ATOM 725 C C . LEU A 1 94 ? -1.461 -5.079 -3.588 1.00 92.81 94 LEU A C 1
ATOM 727 O O . LEU A 1 94 ? -2.222 -5.994 -3.277 1.00 92.81 94 LEU A O 1
ATOM 731 N N . ALA A 1 95 ? -1.381 -3.949 -2.878 1.00 91.88 95 ALA A N 1
ATOM 732 C CA . ALA A 1 95 ? -2.160 -3.696 -1.665 1.00 91.88 95 ALA A CA 1
ATOM 733 C C . ALA A 1 95 ? -3.679 -3.762 -1.904 1.00 91.88 95 ALA A C 1
ATOM 735 O O . ALA A 1 95 ? -4.403 -4.265 -1.046 1.00 91.88 95 ALA A O 1
ATOM 736 N N . LEU A 1 96 ? -4.156 -3.287 -3.061 1.00 89.62 96 LEU A N 1
ATOM 737 C CA . LEU A 1 96 ? -5.574 -3.324 -3.440 1.00 89.62 96 LEU A CA 1
ATOM 738 C C . LEU A 1 96 ? -6.075 -4.732 -3.786 1.00 89.62 96 LEU A C 1
ATOM 740 O O . LEU A 1 96 ? -7.254 -5.025 -3.601 1.00 89.62 96 LEU A O 1
ATOM 744 N N . LEU A 1 97 ? -5.197 -5.596 -4.304 1.00 90.06 97 LEU A N 1
ATOM 745 C CA . LEU A 1 97 ? -5.547 -6.966 -4.689 1.00 90.06 97 LEU A CA 1
ATOM 746 C C . LEU A 1 97 ? -5.515 -7.944 -3.513 1.00 90.06 97 LEU A C 1
ATOM 748 O O . LEU A 1 97 ? -6.179 -8.979 -3.560 1.00 90.06 97 LEU A O 1
ATOM 752 N N . ILE A 1 98 ? -4.755 -7.631 -2.462 1.00 87.56 98 ILE A N 1
ATOM 753 C CA . ILE A 1 98 ? -4.729 -8.431 -1.240 1.00 87.56 98 ILE A CA 1
ATOM 754 C C . ILE A 1 98 ? -6.102 -8.328 -0.551 1.00 87.56 98 ILE A C 1
ATOM 756 O O . ILE A 1 98 ? -6.509 -7.229 -0.163 1.00 87.56 98 ILE A O 1
ATOM 760 N N . PRO A 1 99 ? -6.820 -9.453 -0.359 1.00 79.38 99 PRO A N 1
ATOM 761 C CA . PRO A 1 99 ? -8.122 -9.433 0.292 1.00 79.38 99 PRO A CA 1
ATOM 762 C C . PRO A 1 99 ? -8.037 -8.842 1.700 1.00 79.38 99 PRO A C 1
ATOM 764 O O . PRO A 1 99 ? -7.098 -9.126 2.441 1.00 79.38 99 PRO A O 1
ATOM 767 N N . SER A 1 100 ? -9.067 -8.110 2.128 1.00 66.62 100 SER A N 1
ATOM 768 C CA . SER A 1 100 ? -9.132 -7.528 3.481 1.00 66.62 100 SER A CA 1
ATOM 769 C C . SER A 1 100 ? -9.046 -8.564 4.614 1.00 66.62 100 SER A C 1
ATOM 771 O O . SER A 1 100 ? -8.777 -8.198 5.751 1.00 66.62 100 SER A O 1
ATOM 773 N N . ARG A 1 101 ? -9.274 -9.854 4.313 1.00 62.59 101 ARG A N 1
ATOM 774 C CA . ARG A 1 101 ? -9.183 -10.981 5.258 1.00 62.59 101 ARG A CA 1
ATOM 775 C C . ARG A 1 101 ? -7.819 -11.682 5.269 1.00 62.59 101 ARG A C 1
ATOM 777 O O . ARG A 1 101 ? -7.662 -12.652 6.004 1.00 62.59 101 ARG A O 1
ATOM 784 N N . ASP A 1 102 ? -6.848 -11.239 4.468 1.00 67.62 102 ASP A N 1
ATOM 785 C CA . ASP A 1 102 ? -5.483 -11.763 4.552 1.00 67.62 102 ASP A CA 1
ATOM 786 C C . ASP A 1 102 ? -4.911 -11.412 5.927 1.00 67.62 102 ASP A C 1
ATOM 788 O O . ASP A 1 102 ? -4.780 -10.233 6.231 1.00 67.62 102 ASP A O 1
ATOM 792 N N . THR A 1 103 ? -4.657 -12.425 6.762 1.00 60.03 103 THR A N 1
ATOM 793 C CA . THR A 1 103 ? -3.886 -12.374 8.019 1.00 60.03 103 THR A CA 1
ATOM 794 C C . THR A 1 103 ? -3.782 -10.978 8.656 1.00 60.03 103 THR A C 1
ATOM 796 O O . THR A 1 103 ? -2.742 -10.322 8.634 1.00 60.03 103 THR A O 1
ATOM 799 N N . ILE A 1 104 ? -4.903 -10.486 9.201 1.00 63.69 104 ILE A N 1
ATOM 800 C CA . ILE A 1 104 ? -4.978 -9.240 9.992 1.00 63.69 104 ILE A CA 1
ATOM 801 C C . ILE A 1 104 ? -4.554 -7.986 9.188 1.00 63.69 104 ILE A C 1
ATOM 803 O O . ILE A 1 104 ? -4.341 -6.925 9.749 1.00 63.69 104 ILE A O 1
ATOM 807 N N . GLY A 1 105 ? -4.429 -8.048 7.863 1.00 77.56 105 GLY A N 1
ATOM 808 C CA . GLY A 1 105 ? -3.964 -6.949 7.016 1.00 77.56 105 GLY A CA 1
ATOM 809 C C . GLY A 1 105 ? -2.447 -6.732 7.032 1.00 77.56 105 GLY A C 1
ATOM 810 O O . GLY A 1 105 ? -1.992 -5.695 6.556 1.00 77.56 105 GLY A O 1
ATOM 811 N N . ILE A 1 106 ? -1.644 -7.677 7.540 1.00 87.44 106 ILE A N 1
ATOM 812 C CA . ILE A 1 106 ? -0.180 -7.523 7.657 1.00 87.44 106 ILE A CA 1
ATOM 813 C C . ILE A 1 106 ? 0.470 -7.301 6.285 1.00 87.44 106 ILE A C 1
ATOM 815 O O . ILE A 1 106 ? 1.239 -6.354 6.112 1.00 87.44 106 ILE A O 1
ATOM 819 N N . THR A 1 107 ? 0.148 -8.133 5.285 1.00 89.25 107 THR A N 1
ATOM 820 C CA . THR A 1 107 ? 0.732 -7.973 3.941 1.00 89.25 107 THR A CA 1
ATOM 821 C C . THR A 1 107 ? 0.278 -6.669 3.285 1.00 89.25 107 THR A C 1
ATOM 823 O O . THR A 1 107 ? 1.083 -5.983 2.656 1.00 89.25 107 THR A O 1
ATOM 826 N N . ARG A 1 108 ? -0.990 -6.282 3.465 1.00 91.19 108 ARG A N 1
ATOM 827 C CA . ARG A 1 108 ? -1.513 -5.017 2.935 1.00 91.19 108 ARG A CA 1
ATOM 828 C C . ARG A 1 108 ? -0.807 -3.818 3.567 1.00 91.19 108 ARG A C 1
ATOM 830 O O . ARG A 1 108 ? -0.354 -2.938 2.843 1.00 91.19 108 ARG A O 1
ATOM 837 N N . LEU A 1 109 ? -0.631 -3.827 4.889 1.00 93.25 109 LEU A N 1
ATOM 838 C CA . LEU A 1 109 ? 0.107 -2.796 5.617 1.00 93.25 109 LEU A CA 1
ATOM 839 C C . LEU A 1 109 ? 1.556 -2.691 5.132 1.00 93.25 109 LEU A C 1
ATOM 841 O O . LEU A 1 109 ? 2.054 -1.589 4.925 1.00 93.25 109 LEU A O 1
ATOM 845 N N . TYR A 1 110 ? 2.226 -3.826 4.918 1.00 94.38 110 TYR A N 1
ATOM 846 C CA . TYR A 1 110 ? 3.582 -3.846 4.373 1.00 94.38 110 TYR A CA 1
ATOM 847 C C . TYR A 1 110 ? 3.659 -3.151 3.005 1.00 94.38 110 TYR A C 1
ATOM 849 O O . TYR A 1 110 ? 4.517 -2.293 2.802 1.00 94.38 110 TYR A O 1
ATOM 857 N N . CYS A 1 111 ? 2.733 -3.469 2.096 1.00 94.81 111 CYS A N 1
ATOM 858 C CA . CYS A 1 111 ? 2.688 -2.859 0.767 1.00 94.81 111 CYS A CA 1
ATOM 859 C C . CYS A 1 111 ? 2.454 -1.342 0.845 1.00 94.81 111 CYS A C 1
ATOM 861 O O . CYS A 1 111 ? 3.156 -0.579 0.187 1.00 94.81 111 CYS A O 1
ATOM 863 N N . LEU A 1 112 ? 1.524 -0.894 1.695 1.00 96.19 112 LEU A N 1
ATOM 864 C CA . LEU A 1 112 ? 1.231 0.532 1.877 1.00 96.19 112 LEU A CA 1
ATOM 865 C C . LEU A 1 112 ? 2.406 1.300 2.498 1.00 96.19 112 LEU A C 1
ATOM 867 O O . LEU A 1 112 ? 2.699 2.418 2.087 1.00 96.19 112 LEU A O 1
ATOM 871 N N . ARG A 1 113 ? 3.142 0.692 3.437 1.00 97.62 113 ARG A N 1
ATOM 872 C CA . ARG A 1 113 ? 4.370 1.295 3.981 1.00 97.62 113 ARG A CA 1
ATOM 873 C C . ARG A 1 113 ? 5.459 1.418 2.920 1.00 97.62 113 ARG A C 1
ATOM 875 O O . ARG A 1 113 ? 6.136 2.436 2.873 1.00 97.62 113 ARG A O 1
ATOM 882 N N . LYS A 1 114 ? 5.617 0.415 2.049 1.00 97.62 114 LYS A N 1
ATOM 883 C CA . LYS A 1 114 ? 6.550 0.505 0.914 1.00 97.62 114 LYS A CA 1
ATOM 884 C C . LYS A 1 114 ? 6.169 1.628 -0.044 1.00 97.62 114 LYS A C 1
ATOM 886 O O . LYS A 1 114 ? 7.031 2.426 -0.387 1.00 97.62 114 LYS A O 1
ATOM 891 N N . MET A 1 115 ? 4.890 1.724 -0.401 1.00 96.88 115 MET A N 1
ATOM 892 C CA . MET A 1 115 ? 4.344 2.828 -1.193 1.00 96.88 115 MET A CA 1
ATOM 893 C C . MET A 1 1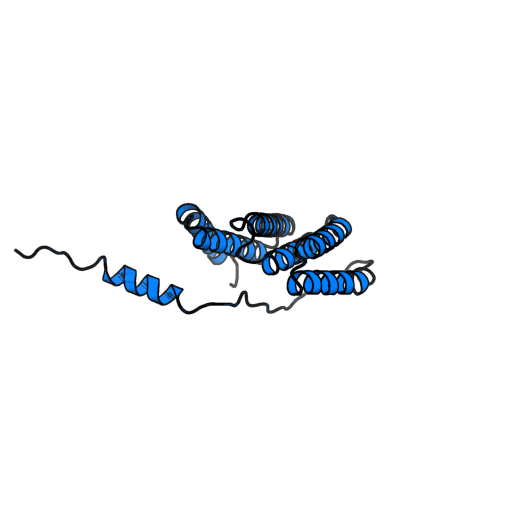15 ? 4.657 4.193 -0.553 1.00 96.88 115 MET A C 1
ATOM 895 O O . MET A 1 115 ? 5.189 5.065 -1.232 1.00 96.88 115 MET A O 1
ATOM 899 N N . HIS A 1 116 ? 4.396 4.360 0.748 1.00 98.19 116 HIS A N 1
ATOM 900 C CA . HIS A 1 116 ? 4.680 5.598 1.484 1.00 98.19 116 HIS A CA 1
ATOM 901 C C . HIS A 1 116 ? 6.163 5.997 1.424 1.00 98.19 116 HIS A C 1
ATOM 903 O O . HIS A 1 116 ? 6.480 7.130 1.067 1.00 98.19 116 HIS A O 1
ATOM 909 N N . GLU A 1 117 ? 7.080 5.074 1.736 1.00 98.06 117 GLU A N 1
ATOM 910 C CA . GLU A 1 117 ? 8.519 5.372 1.722 1.00 98.06 117 GLU A CA 1
ATOM 911 C C . GLU A 1 117 ? 9.035 5.711 0.321 1.00 98.06 117 GLU A C 1
ATOM 913 O O . GLU A 1 117 ? 9.855 6.612 0.171 1.00 98.06 117 GLU A O 1
ATOM 918 N N . LEU A 1 118 ? 8.536 5.032 -0.712 1.00 97.31 118 LEU A N 1
ATOM 919 C CA . LEU A 1 118 ? 8.934 5.303 -2.092 1.00 97.31 118 LEU A CA 1
ATOM 920 C C . LEU A 1 118 ? 8.431 6.669 -2.571 1.00 97.31 118 LEU A C 1
ATOM 922 O O . LEU A 1 118 ? 9.185 7.403 -3.202 1.00 97.31 118 LEU A O 1
ATOM 926 N N . TYR A 1 119 ? 7.201 7.064 -2.229 1.00 97.38 119 TYR A N 1
ATOM 927 C CA . TYR A 1 119 ? 6.720 8.410 -2.560 1.00 97.38 119 TYR A CA 1
ATOM 928 C C . TYR A 1 119 ? 7.467 9.505 -1.803 1.00 97.38 119 TYR A C 1
ATOM 930 O O . TYR A 1 119 ? 7.775 10.539 -2.392 1.00 97.38 119 TYR A O 1
ATOM 938 N N . LYS A 1 120 ? 7.851 9.246 -0.548 1.00 96.81 120 LYS A N 1
ATOM 939 C CA . LYS A 1 120 ? 8.745 10.130 0.205 1.00 96.81 120 LYS A CA 1
ATOM 940 C C . LYS A 1 120 ? 10.095 10.300 -0.499 1.00 96.81 120 LYS A C 1
ATOM 942 O O . LYS A 1 120 ? 10.572 11.419 -0.645 1.00 96.81 120 LYS A O 1
ATOM 947 N N . GLN A 1 121 ? 10.703 9.201 -0.953 1.00 96.50 121 GLN A N 1
ATOM 948 C CA . GLN A 1 121 ? 11.971 9.225 -1.697 1.00 96.50 121 GLN A CA 1
ATOM 949 C C . GLN A 1 121 ? 11.846 9.958 -3.036 1.00 96.50 121 GLN A C 1
ATOM 951 O O . GLN A 1 121 ? 12.751 10.691 -3.419 1.00 96.50 121 GLN A O 1
ATOM 956 N N . ALA A 1 122 ? 10.709 9.804 -3.714 1.00 94.31 122 ALA A N 1
ATOM 957 C CA . ALA A 1 122 ? 10.415 10.477 -4.973 1.00 94.31 122 ALA A CA 1
ATOM 958 C C . ALA A 1 122 ? 10.089 11.976 -4.823 1.00 94.31 122 ALA A C 1
ATOM 960 O O . ALA A 1 122 ? 9.871 12.643 -5.834 1.00 94.31 122 ALA A O 1
ATOM 961 N N . GLY A 1 123 ? 9.973 12.496 -3.593 1.00 95.19 123 GLY A N 1
ATOM 962 C CA . GLY A 1 123 ? 9.491 13.857 -3.331 1.00 95.19 123 GLY A CA 1
ATOM 963 C C . GLY A 1 123 ? 8.022 14.076 -3.717 1.00 95.19 123 GLY A C 1
ATOM 964 O O . GLY A 1 123 ? 7.605 15.209 -3.943 1.00 95.19 123 GLY A O 1
ATOM 965 N N . ASN A 1 124 ? 7.235 13.003 -3.831 1.00 95.00 124 ASN A N 1
ATOM 966 C CA . ASN A 1 124 ? 5.835 13.056 -4.234 1.00 95.00 124 ASN A CA 1
ATOM 967 C C . ASN A 1 124 ? 4.926 13.159 -3.002 1.00 95.00 124 ASN A C 1
ATOM 969 O O . ASN A 1 124 ? 4.357 12.168 -2.539 1.00 95.00 124 ASN A O 1
ATOM 973 N N . GLU A 1 125 ? 4.831 14.373 -2.467 1.00 95.38 125 GLU A N 1
ATOM 974 C CA . GLU A 1 125 ? 4.141 14.677 -1.209 1.00 95.38 125 GLU A CA 1
ATOM 975 C C . GLU A 1 125 ? 2.656 14.278 -1.236 1.00 95.38 125 GLU A C 1
ATOM 977 O O . GLU A 1 125 ? 2.184 13.594 -0.330 1.00 95.38 125 GLU A O 1
ATOM 982 N N . GLU A 1 126 ? 1.933 14.615 -2.308 1.00 95.12 126 GLU A N 1
ATOM 983 C CA . GLU A 1 126 ? 0.507 14.292 -2.471 1.00 95.12 126 GLU A CA 1
ATOM 984 C C . GLU A 1 126 ? 0.256 12.778 -2.370 1.00 95.12 126 GLU A C 1
ATOM 986 O O . GLU A 1 126 ? -0.578 12.308 -1.591 1.00 95.12 126 GLU A O 1
ATOM 991 N N . ARG A 1 127 ? 1.037 11.981 -3.107 1.00 95.44 127 ARG A N 1
ATOM 992 C CA . ARG A 1 127 ? 0.908 10.518 -3.095 1.00 95.44 127 ARG A CA 1
ATOM 993 C C . ARG A 1 127 ? 1.407 9.890 -1.803 1.00 95.44 127 ARG A C 1
ATOM 995 O O . ARG A 1 127 ? 0.901 8.845 -1.390 1.00 95.44 127 ARG A O 1
ATOM 1002 N N . GLN A 1 128 ? 2.378 10.512 -1.142 1.00 97.19 128 GLN A N 1
ATOM 1003 C CA . GLN A 1 128 ? 2.811 10.080 0.178 1.00 97.19 128 GLN A CA 1
ATOM 1004 C C . GLN A 1 128 ? 1.687 10.264 1.211 1.00 97.19 128 GLN A C 1
ATOM 1006 O O . GLN A 1 128 ? 1.441 9.353 2.005 1.00 97.19 128 GLN A O 1
ATOM 1011 N N . ILE A 1 129 ? 0.977 11.394 1.179 1.00 97.00 129 ILE A N 1
ATOM 1012 C CA . ILE A 1 129 ? -0.192 11.653 2.032 1.00 97.00 129 ILE A CA 1
ATOM 1013 C C . ILE A 1 129 ? -1.307 10.640 1.739 1.00 97.00 129 ILE A C 1
ATOM 1015 O O . ILE A 1 129 ? -1.876 10.065 2.668 1.00 97.00 129 ILE A O 1
ATOM 1019 N N . GLU A 1 130 ? -1.582 10.349 0.464 1.00 96.06 130 GLU A N 1
ATOM 1020 C CA . GLU A 1 130 ? -2.550 9.317 0.066 1.00 96.06 130 GLU A CA 1
ATOM 1021 C C . GLU A 1 130 ? -2.185 7.936 0.643 1.00 96.06 130 GLU A C 1
ATOM 1023 O O . GLU A 1 130 ? -3.044 7.232 1.185 1.00 96.06 130 GLU A O 1
ATOM 1028 N N . ALA A 1 131 ? -0.902 7.558 0.591 1.00 96.94 131 ALA A N 1
ATOM 1029 C CA . ALA A 1 131 ? -0.415 6.318 1.191 1.00 96.94 131 ALA A CA 1
ATOM 1030 C C . ALA A 1 131 ? -0.629 6.303 2.713 1.00 96.94 131 ALA A C 1
ATOM 1032 O O . ALA A 1 131 ? -1.074 5.295 3.266 1.00 96.94 131 ALA A O 1
ATOM 1033 N N . LEU A 1 132 ? -0.336 7.417 3.391 1.00 98.06 132 LEU A N 1
ATOM 1034 C CA . LEU A 1 132 ? -0.493 7.554 4.839 1.00 98.06 132 LEU A CA 1
ATOM 1035 C C . LEU A 1 132 ? -1.962 7.445 5.265 1.00 98.06 132 LEU A C 1
ATOM 1037 O O . LEU A 1 132 ? -2.272 6.723 6.214 1.00 98.06 132 LEU A O 1
ATOM 1041 N N . LYS A 1 133 ? -2.872 8.068 4.511 1.00 97.38 133 LYS A N 1
ATOM 1042 C CA . LYS A 1 133 ? -4.318 7.918 4.701 1.00 97.38 133 LYS A CA 1
ATOM 1043 C C . LYS A 1 133 ? -4.749 6.456 4.560 1.00 97.38 133 LYS A C 1
ATOM 1045 O O . LYS A 1 133 ? -5.429 5.938 5.439 1.00 97.38 133 LYS A O 1
ATOM 1050 N N . CYS A 1 134 ? -4.292 5.755 3.520 1.00 95.38 134 CYS A N 1
ATOM 1051 C CA . CYS A 1 134 ? -4.593 4.330 3.340 1.00 95.38 134 CYS A CA 1
ATOM 1052 C C . CYS A 1 134 ? -4.107 3.464 4.519 1.00 95.38 134 CYS A C 1
ATOM 1054 O O . CYS A 1 134 ? -4.750 2.473 4.876 1.00 95.38 134 CYS A O 1
ATOM 1056 N N . ILE A 1 135 ? -2.957 3.803 5.116 1.00 96.50 135 ILE A N 1
ATOM 1057 C CA . ILE A 1 135 ? -2.443 3.122 6.313 1.00 96.50 135 ILE A CA 1
ATOM 1058 C C . ILE A 1 135 ? -3.366 3.385 7.510 1.00 96.50 135 ILE A C 1
ATOM 1060 O O . ILE A 1 135 ? -3.690 2.442 8.236 1.00 96.50 135 ILE A O 1
ATOM 1064 N N . ALA A 1 136 ? -3.810 4.629 7.692 1.00 96.62 136 ALA A N 1
ATOM 1065 C CA . ALA A 1 136 ? -4.726 4.996 8.765 1.00 96.62 136 ALA A CA 1
ATOM 1066 C C . ALA A 1 136 ? -6.077 4.280 8.638 1.00 96.62 136 ALA A C 1
ATOM 1068 O O . ALA A 1 136 ? -6.559 3.700 9.610 1.00 96.62 136 ALA A O 1
ATOM 1069 N N . ASP A 1 137 ? -6.637 4.211 7.428 1.00 93.88 137 ASP A N 1
ATOM 1070 C CA . ASP A 1 137 ? -7.871 3.470 7.145 1.00 93.88 137 ASP A CA 1
ATOM 1071 C C . ASP A 1 137 ? -7.734 1.987 7.521 1.00 93.88 137 ASP A C 1
ATOM 1073 O O . ASP A 1 137 ? -8.633 1.385 8.114 1.00 93.88 137 ASP A O 1
ATOM 1077 N N . LEU A 1 138 ? -6.578 1.382 7.231 1.00 92.06 138 LEU A N 1
ATOM 1078 C CA . LEU A 1 138 ? -6.308 0.002 7.625 1.00 92.06 138 LEU A CA 1
ATOM 1079 C C . LEU A 1 138 ? -6.233 -0.155 9.153 1.00 92.06 138 LEU A C 1
ATOM 1081 O O . LEU A 1 138 ? -6.736 -1.144 9.689 1.00 92.06 138 LEU A O 1
ATOM 1085 N N . HIS A 1 139 ? -5.649 0.815 9.859 1.00 94.19 139 HIS A N 1
ATOM 1086 C CA . HIS A 1 139 ? -5.637 0.840 11.320 1.00 94.19 139 HIS A CA 1
ATOM 1087 C C . HIS A 1 139 ? -7.039 0.999 11.919 1.00 94.19 139 HIS A C 1
ATOM 1089 O O . HIS A 1 139 ? -7.342 0.307 12.893 1.00 94.19 139 HIS A O 1
ATOM 1095 N N . LEU A 1 140 ? -7.919 1.800 11.308 1.00 93.06 140 LEU A N 1
ATOM 1096 C CA . LEU A 1 140 ? -9.328 1.893 11.706 1.00 93.06 140 LEU A CA 1
ATOM 1097 C C . LEU A 1 140 ? -10.027 0.537 11.594 1.00 93.06 140 LEU A C 1
ATOM 1099 O O . LEU A 1 140 ? -10.650 0.085 12.553 1.00 93.06 140 LEU A O 1
ATOM 1103 N N . VAL A 1 141 ? -9.869 -0.154 10.460 1.00 89.56 141 VAL A N 1
ATOM 1104 C CA . VAL A 1 141 ? -10.463 -1.487 10.239 1.00 89.56 141 VAL A CA 1
ATOM 1105 C C . VAL A 1 141 ? -9.948 -2.518 11.251 1.00 89.56 141 VAL A C 1
ATOM 1107 O O . VAL A 1 141 ? -10.679 -3.428 11.637 1.00 89.56 141 VAL A O 1
ATOM 1110 N N . GLN A 1 142 ? -8.705 -2.378 11.711 1.00 89.75 142 GLN A N 1
ATOM 1111 C CA . GLN A 1 142 ? -8.104 -3.242 12.732 1.00 89.75 142 GLN A CA 1
ATOM 1112 C C . GLN A 1 142 ? -8.464 -2.839 14.174 1.00 89.75 142 GLN A C 1
ATOM 1114 O O . GLN A 1 142 ? -8.005 -3.494 15.109 1.00 89.75 142 GLN A O 1
ATOM 1119 N N . GLY A 1 143 ? -9.231 -1.763 14.377 1.00 91.94 143 GLY A N 1
ATOM 1120 C CA . GLY A 1 143 ? -9.565 -1.233 15.702 1.00 91.94 143 GLY A CA 1
ATOM 1121 C C . GLY A 1 143 ? -8.405 -0.524 16.411 1.00 91.94 143 GLY A C 1
ATOM 1122 O O . GLY A 1 143 ? -8.492 -0.251 17.605 1.00 91.94 143 GLY A O 1
ATOM 1123 N N . ARG A 1 144 ? -7.315 -0.208 15.700 1.00 94.62 144 ARG A N 1
ATOM 1124 C CA . ARG A 1 144 ? -6.149 0.514 16.235 1.00 94.62 144 ARG A CA 1
ATOM 1125 C C . ARG A 1 144 ? -6.368 2.023 16.149 1.00 94.62 144 ARG A C 1
ATOM 1127 O O . ARG A 1 144 ? -5.709 2.706 15.366 1.00 94.62 144 ARG A O 1
ATOM 1134 N N . LEU A 1 145 ? -7.326 2.514 16.934 1.00 97.25 145 LEU A N 1
ATOM 1135 C CA . LEU A 1 145 ? -7.829 3.888 16.841 1.00 97.25 145 LEU A CA 1
ATOM 1136 C C . LEU A 1 145 ? -6.746 4.940 17.112 1.00 97.25 145 LEU A C 1
ATOM 1138 O O . LEU A 1 145 ? -6.618 5.860 16.314 1.00 97.25 145 LEU A O 1
ATOM 1142 N N . ASP A 1 146 ? -5.905 4.753 18.133 1.00 97.62 146 ASP A N 1
ATOM 1143 C CA . ASP A 1 146 ? -4.844 5.717 18.477 1.00 97.62 146 ASP A CA 1
ATOM 1144 C C . ASP A 1 146 ? -3.849 5.929 17.318 1.00 97.62 146 ASP A C 1
ATOM 1146 O O . ASP A 1 146 ? -3.437 7.051 17.009 1.00 97.62 146 ASP A O 1
ATOM 1150 N N . LEU A 1 147 ? -3.478 4.837 16.634 1.00 97.56 147 LEU A N 1
ATOM 1151 C CA . LEU A 1 147 ? -2.576 4.892 15.481 1.00 97.56 147 LEU A CA 1
ATOM 1152 C C . LEU A 1 147 ? -3.250 5.549 14.278 1.00 97.56 147 LEU A C 1
ATOM 1154 O O . LEU A 1 147 ? -2.610 6.332 13.580 1.00 97.56 147 LEU A O 1
ATOM 1158 N N . ALA A 1 148 ? -4.518 5.221 14.029 1.00 98.00 148 ALA A N 1
ATOM 1159 C CA . ALA A 1 148 ? -5.278 5.825 12.946 1.00 98.00 148 ALA A CA 1
ATOM 1160 C C . ALA A 1 148 ? -5.452 7.335 13.150 1.00 98.00 148 ALA A C 1
ATOM 1162 O O . ALA A 1 148 ? -5.217 8.098 12.219 1.00 98.00 148 ALA A O 1
ATOM 1163 N N . GLU A 1 149 ? -5.807 7.771 14.360 1.00 98.25 149 GLU A N 1
ATOM 1164 C CA . GLU A 1 149 ? -5.960 9.186 14.703 1.00 98.25 149 GLU A CA 1
ATOM 1165 C C . GLU A 1 149 ? -4.652 9.949 14.489 1.00 98.25 149 GLU A C 1
ATOM 1167 O O . GLU A 1 149 ? -4.638 10.941 13.765 1.00 98.25 149 GLU A O 1
ATOM 1172 N N . THR A 1 150 ? -3.542 9.437 15.030 1.00 98.56 150 THR A N 1
ATOM 1173 C CA . THR A 1 150 ? -2.213 10.049 14.858 1.00 9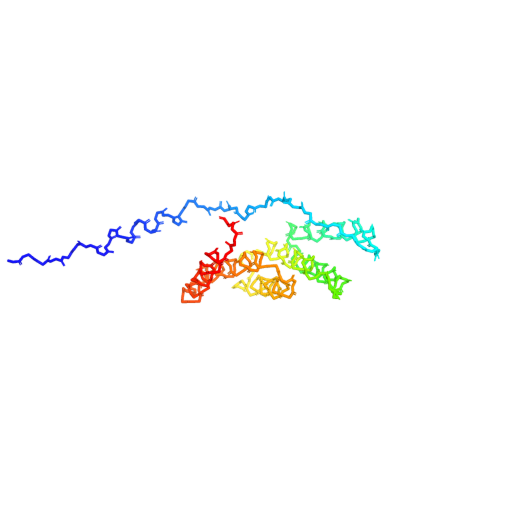8.56 150 THR A CA 1
ATOM 1174 C C . THR A 1 150 ? -1.880 10.252 13.377 1.00 98.56 150 THR A C 1
ATOM 1176 O O . THR A 1 150 ? -1.413 11.314 12.975 1.00 98.56 150 THR A O 1
ATOM 1179 N N . GLN A 1 151 ? -2.146 9.244 12.547 1.00 98.38 151 GLN A N 1
ATOM 1180 C CA . GLN A 1 151 ? -1.854 9.298 11.115 1.00 98.38 151 GLN A CA 1
ATOM 1181 C C . GLN A 1 151 ? -2.803 10.224 10.350 1.00 98.38 151 GLN A C 1
ATOM 1183 O O . GLN A 1 151 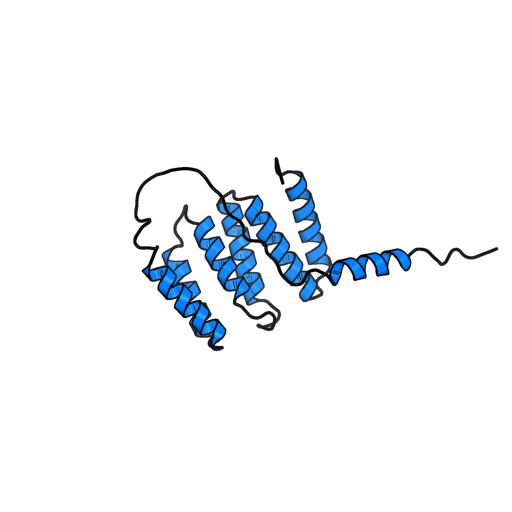? -2.368 10.905 9.427 1.00 98.38 151 GLN A O 1
ATOM 1188 N N . LEU A 1 152 ? -4.087 10.271 10.715 1.00 98.38 152 LEU A N 1
ATOM 1189 C CA . LEU A 1 152 ? -5.057 11.171 10.090 1.00 98.38 152 LEU A CA 1
ATOM 1190 C C . LEU A 1 152 ? -4.785 12.635 10.438 1.00 98.38 152 LEU A C 1
ATOM 1192 O O . LEU A 1 152 ? -4.954 13.495 9.578 1.00 98.38 152 LEU A O 1
ATOM 1196 N N . LEU A 1 153 ? -4.336 12.925 11.660 1.00 98.38 153 LEU A N 1
ATOM 1197 C CA . LEU A 1 153 ? -3.913 14.272 12.041 1.00 98.38 153 LEU A CA 1
ATOM 1198 C C . LEU A 1 153 ? -2.703 14.731 11.216 1.00 98.38 153 LEU A C 1
ATOM 1200 O O . LEU A 1 153 ? -2.727 15.844 10.697 1.00 98.38 153 LEU A O 1
ATOM 1204 N N . ASP A 1 154 ? -1.710 13.859 11.012 1.00 97.75 154 ASP A N 1
ATOM 1205 C CA . ASP A 1 154 ? -0.563 14.132 10.130 1.00 97.75 154 ASP A CA 1
ATOM 1206 C C . ASP A 1 154 ? -1.013 14.359 8.671 1.00 97.75 154 ASP A C 1
ATOM 1208 O O . ASP A 1 154 ? -0.636 15.343 8.035 1.00 97.75 154 ASP A O 1
ATOM 1212 N N . VAL A 1 155 ? -1.920 13.520 8.151 1.00 97.44 155 VAL A N 1
ATOM 1213 C CA . VAL A 1 155 ? -2.534 13.721 6.824 1.00 97.44 155 VAL A CA 1
ATOM 1214 C C . VAL A 1 155 ? -3.180 15.104 6.710 1.00 97.44 155 VAL A C 1
ATOM 1216 O O . VAL A 1 155 ? -2.912 15.815 5.745 1.00 97.44 155 VAL A O 1
ATOM 1219 N N . LEU A 1 156 ? -4.009 15.506 7.677 1.00 96.94 156 LEU A N 1
ATOM 1220 C CA . LEU A 1 156 ? -4.689 16.805 7.659 1.00 96.94 156 LEU A CA 1
ATOM 1221 C C . LEU A 1 156 ? -3.698 17.970 7.737 1.00 96.94 156 LEU A C 1
ATOM 1223 O O . LEU A 1 156 ? -3.829 18.943 6.998 1.00 96.94 156 LEU A O 1
ATOM 1227 N N . GLU A 1 157 ? -2.694 17.871 8.606 1.00 96.62 157 GLU A N 1
ATOM 1228 C CA . GLU A 1 157 ? -1.649 18.883 8.742 1.00 96.62 157 GLU A CA 1
ATOM 1229 C C . GLU A 1 157 ? -0.884 19.085 7.428 1.00 96.62 157 GLU A C 1
ATOM 1231 O O . GLU A 1 157 ? -0.638 20.222 7.019 1.00 96.62 157 GLU A O 1
ATOM 1236 N N . ARG A 1 158 ? -0.535 17.993 6.745 1.00 95.00 158 ARG A N 1
ATOM 1237 C CA . ARG A 1 158 ? 0.203 18.033 5.478 1.00 95.00 158 ARG A CA 1
ATOM 1238 C C . ARG A 1 158 ? -0.663 18.501 4.312 1.00 95.00 158 ARG A C 1
ATOM 1240 O O . ARG A 1 158 ? -0.190 19.300 3.511 1.00 95.00 158 ARG A O 1
ATOM 1247 N N . LEU A 1 159 ? -1.934 18.093 4.252 1.00 94.19 159 LEU A N 1
ATOM 1248 C CA . LEU A 1 159 ? -2.882 18.584 3.243 1.00 94.19 159 LEU A CA 1
ATOM 1249 C C . LEU A 1 159 ? -3.051 20.104 3.312 1.00 94.19 159 LEU A C 1
ATOM 1251 O O . LEU A 1 159 ? -3.014 20.761 2.279 1.00 94.19 159 LEU A O 1
ATOM 1255 N N . HIS A 1 160 ? -3.149 20.685 4.512 1.00 92.38 160 HIS A N 1
ATOM 1256 C CA . HIS A 1 160 ? -3.247 22.143 4.672 1.00 92.38 160 HIS A CA 1
ATOM 1257 C C . HIS A 1 160 ? -1.993 22.912 4.226 1.00 92.38 160 HIS A C 1
ATOM 1259 O O . HIS A 1 160 ? -2.052 24.129 4.058 1.00 92.38 160 HIS A O 1
ATOM 1265 N N . ARG A 1 161 ? -0.848 22.235 4.078 1.00 91.44 161 ARG A N 1
ATOM 1266 C CA . ARG A 1 161 ? 0.416 22.836 3.626 1.00 91.44 161 ARG A CA 1
ATOM 1267 C C . ARG A 1 161 ? 0.637 22.710 2.122 1.00 91.44 161 ARG A C 1
ATOM 1269 O O . ARG A 1 161 ? 1.556 23.352 1.615 1.00 91.44 161 ARG A O 1
ATOM 1276 N N . LEU A 1 162 ? -0.149 21.891 1.423 1.00 88.19 162 LEU A N 1
ATOM 1277 C CA . LEU A 1 162 ? -0.035 21.770 -0.023 1.00 88.19 162 LEU A CA 1
ATOM 1278 C C . LEU A 1 162 ? -0.596 23.036 -0.691 1.00 88.19 162 LEU A C 1
ATOM 1280 O O . LEU A 1 162 ? -1.738 23.410 -0.419 1.00 88.19 162 LEU A O 1
ATOM 1284 N N . PRO A 1 163 ? 0.187 23.714 -1.549 1.00 77.38 163 PRO A N 1
ATOM 1285 C CA . PRO A 1 163 ? -0.338 24.780 -2.385 1.00 77.38 163 PRO A CA 1
ATOM 1286 C C . PRO A 1 163 ? -1.265 24.138 -3.428 1.00 77.38 163 PRO A C 1
ATOM 1288 O O . PRO A 1 163 ? -0.791 23.431 -4.311 1.00 77.38 163 PRO A O 1
ATOM 1291 N N . ASP A 1 164 ? -2.570 24.368 -3.276 1.00 65.31 164 ASP A N 1
ATOM 1292 C CA . ASP A 1 164 ? -3.668 23.921 -4.151 1.00 65.31 164 ASP A CA 1
ATOM 1293 C C . ASP A 1 164 ? -4.082 22.433 -4.037 1.00 65.31 164 ASP A C 1
ATOM 1295 O O . ASP A 1 164 ? -4.012 21.679 -5.010 1.00 65.31 164 ASP A O 1
ATOM 1299 N N . ALA A 1 165 ? -4.570 22.021 -2.856 1.00 50.75 165 ALA A N 1
ATOM 1300 C CA . ALA A 1 165 ? -5.381 20.802 -2.682 1.00 50.75 165 ALA A CA 1
ATOM 1301 C C . ALA A 1 165 ? -6.889 21.074 -2.833 1.00 50.75 165 ALA A C 1
ATOM 1303 O O . ALA A 1 165 ? -7.350 22.142 -2.363 1.00 50.75 165 ALA A O 1
#